Protein AF-A0A6V7IH76-F1 (afdb_monomer_lite)

Sequence (68 aa):
EYLKPVFQSGTPEQILAAKKVLFKTLDVGLRLLSVFMPFITEELYQRLPRHKLAYPSICVSTYPNVAE

Organism: NCBI:txid1563983

Radius of gyration: 13.65 Å; chains: 1; bounding box: 33×25×33 Å

Structure (mmCIF, N/CA/C/O backbone):
data_AF-A0A6V7IH76-F1
#
_entry.id   AF-A0A6V7IH76-F1
#
loop_
_atom_site.group_PDB
_atom_site.id
_atom_site.type_symbol
_atom_site.label_atom_id
_atom_site.label_alt_id
_atom_site.label_comp_id
_atom_site.label_asym_id
_atom_site.label_entity_id
_atom_site.label_seq_id
_atom_site.pdbx_PDB_ins_code
_atom_site.Cartn_x
_atom_site.Cartn_y
_atom_site.Cartn_z
_atom_site.occupancy
_atom_site.B_iso_or_equiv
_atom_site.auth_seq_id
_atom_site.auth_comp_id
_atom_site.auth_asym_id
_atom_site.auth_atom_id
_atom_site.pdbx_PDB_model_num
ATOM 1 N N . GLU A 1 1 ? -15.651 2.938 0.614 1.00 83.56 1 GLU A N 1
ATOM 2 C CA . GLU A 1 1 ? -17.089 2.956 0.974 1.00 83.56 1 GLU A CA 1
ATOM 3 C C . GLU A 1 1 ? -17.495 1.872 1.964 1.00 83.56 1 GLU A C 1
ATOM 5 O O . GLU A 1 1 ? -17.717 2.215 3.114 1.00 83.56 1 GLU A O 1
ATOM 10 N N . TYR A 1 2 ? -17.508 0.587 1.601 1.00 88.81 2 TYR A N 1
ATOM 11 C CA . TYR A 1 2 ? -18.043 -0.472 2.479 1.00 88.81 2 TYR A CA 1
ATOM 12 C C . TYR A 1 2 ? -17.315 -0.676 3.817 1.00 88.81 2 TYR A C 1
ATOM 14 O O . TYR A 1 2 ? -17.934 -1.090 4.790 1.00 88.81 2 TYR A O 1
ATOM 22 N N . LEU A 1 3 ? -16.023 -0.347 3.902 1.00 91.62 3 LEU A N 1
ATOM 23 C CA . LEU A 1 3 ? -15.279 -0.436 5.165 1.00 91.62 3 LEU A CA 1
ATOM 24 C C . LEU A 1 3 ? -15.521 0.750 6.113 1.00 91.62 3 LEU A C 1
ATOM 26 O O . LEU A 1 3 ? -15.189 0.651 7.290 1.00 91.62 3 LEU A O 1
ATOM 30 N N . LYS A 1 4 ? -16.107 1.863 5.643 1.00 91.75 4 LYS A N 1
ATOM 31 C CA . LYS A 1 4 ? -16.389 3.044 6.482 1.00 91.75 4 LYS A CA 1
ATOM 32 C C . LYS A 1 4 ? -17.229 2.710 7.728 1.00 91.75 4 LYS A C 1
ATOM 34 O O . LYS A 1 4 ? -16.768 3.060 8.813 1.00 91.75 4 LYS A O 1
ATOM 39 N N . PRO A 1 5 ? -18.380 2.007 7.633 1.00 93.88 5 PRO A N 1
ATOM 40 C CA . PRO A 1 5 ? -19.149 1.627 8.821 1.00 93.88 5 PRO 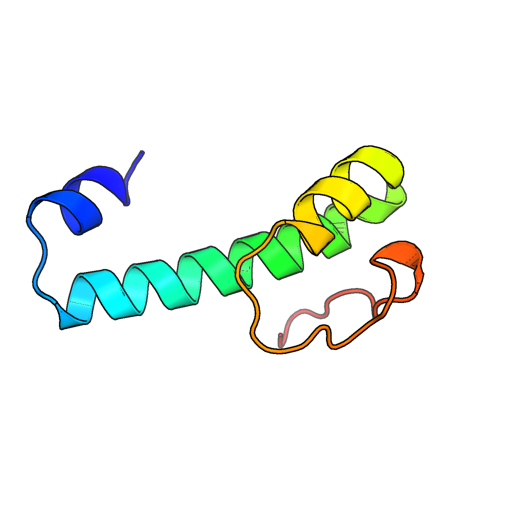A CA 1
ATOM 41 C C . PRO A 1 5 ? -18.361 0.703 9.758 1.00 93.88 5 PRO A C 1
ATOM 43 O O . PRO A 1 5 ? -18.403 0.880 10.970 1.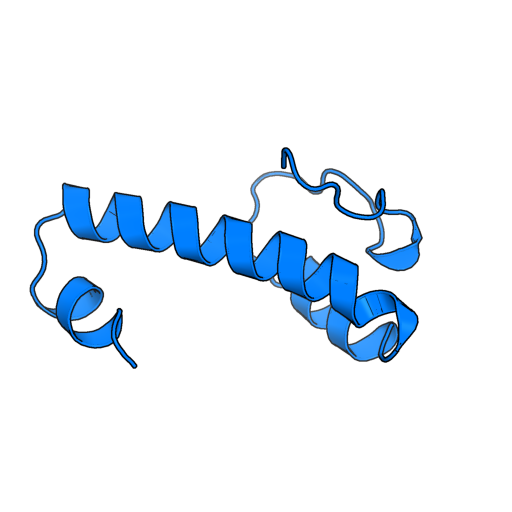00 93.88 5 PRO A O 1
ATOM 46 N N . VAL A 1 6 ? -17.564 -0.227 9.216 1.00 92.75 6 VAL A N 1
ATOM 47 C CA . VAL A 1 6 ? -16.730 -1.133 10.026 1.00 92.75 6 VAL A CA 1
ATOM 48 C C . VAL A 1 6 ? -15.704 -0.350 10.847 1.00 92.75 6 VAL A C 1
ATOM 50 O O . VAL A 1 6 ? -15.497 -0.658 12.015 1.00 92.75 6 VAL A O 1
ATOM 53 N N . PHE A 1 7 ? -15.098 0.695 10.277 1.00 92.31 7 PHE A N 1
ATOM 54 C CA . PHE A 1 7 ? -14.154 1.551 10.999 1.00 92.31 7 PHE A CA 1
ATOM 55 C C . PHE A 1 7 ? -14.804 2.466 12.040 1.00 92.31 7 PHE A C 1
ATOM 57 O O . PHE A 1 7 ? -14.137 2.828 13.005 1.00 92.31 7 PHE A O 1
ATOM 64 N N . GLN A 1 8 ? -16.064 2.856 11.841 1.00 93.94 8 GLN A N 1
ATOM 65 C CA . GLN A 1 8 ? -16.771 3.779 12.732 1.00 93.94 8 GLN A CA 1
ATOM 66 C C . GLN A 1 8 ? -17.444 3.074 13.914 1.00 93.94 8 GLN A C 1
ATOM 68 O O . GLN A 1 8 ? -17.446 3.618 15.014 1.00 93.94 8 GLN A O 1
ATOM 73 N N . SER A 1 9 ? -18.018 1.887 13.698 1.00 92.50 9 SER A N 1
ATOM 74 C CA . SER A 1 9 ? -18.875 1.216 14.686 1.00 92.50 9 SER A CA 1
ATOM 75 C C . SER A 1 9 ? -18.613 -0.287 14.845 1.00 92.50 9 SER A C 1
ATOM 77 O O . SER A 1 9 ? -19.398 -0.969 15.499 1.00 92.50 9 SER A O 1
ATOM 79 N N . GLY A 1 10 ? -17.563 -0.835 14.225 1.00 91.94 10 GLY A N 1
ATOM 80 C CA . GLY A 1 10 ? -17.215 -2.255 14.332 1.00 91.94 10 GLY A CA 1
ATOM 81 C C . GLY A 1 10 ? -16.533 -2.624 15.653 1.00 91.94 10 GLY A C 1
ATOM 82 O O . GLY A 1 10 ? -16.025 -1.768 16.378 1.00 91.94 10 GLY A O 1
ATOM 83 N N . THR A 1 11 ? -16.472 -3.925 15.952 1.00 95.62 11 THR A N 1
ATOM 84 C CA . THR A 1 11 ? -15.676 -4.435 17.081 1.00 95.62 11 THR A CA 1
ATOM 85 C C . THR A 1 11 ? -14.178 -4.214 16.824 1.00 95.62 11 THR A C 1
ATOM 87 O O . THR A 1 11 ? -13.750 -4.139 15.665 1.00 95.62 11 THR A O 1
ATOM 90 N N . PRO A 1 12 ? -13.330 -4.141 17.870 1.00 94.31 12 PRO A N 1
ATOM 91 C CA . PRO A 1 12 ? -11.885 -3.969 17.687 1.00 94.31 12 PRO A CA 1
ATOM 92 C C . PRO A 1 12 ? -11.264 -5.050 16.785 1.00 94.31 12 PRO A C 1
ATOM 94 O O . PRO A 1 12 ? -10.367 -4.763 15.992 1.00 94.31 12 PRO A O 1
ATOM 97 N N . GLU A 1 13 ? -11.781 -6.276 16.849 1.00 95.12 13 GLU A N 1
ATOM 98 C CA . GLU A 1 13 ? -11.359 -7.408 16.018 1.00 95.12 13 GLU A CA 1
ATOM 99 C C . GLU A 1 13 ? -11.718 -7.211 14.541 1.00 95.12 13 GLU A C 1
ATOM 101 O O . GLU A 1 13 ? -10.870 -7.402 13.666 1.00 95.12 13 GLU A O 1
ATOM 106 N N . GLN A 1 14 ? -12.946 -6.767 14.251 1.00 93.75 14 GLN A N 1
ATOM 107 C CA . GLN A 1 14 ? -13.397 -6.468 12.889 1.00 93.75 14 GLN A CA 1
ATOM 108 C C . GLN A 1 14 ? -12.604 -5.315 12.277 1.00 93.75 14 GLN A C 1
ATOM 110 O O . GLN A 1 14 ? -12.173 -5.396 11.126 1.00 93.75 14 GLN A O 1
ATOM 115 N N . ILE A 1 15 ? -12.359 -4.263 13.062 1.00 94.62 15 ILE A N 1
ATOM 116 C CA . ILE A 1 15 ? -11.538 -3.126 12.646 1.00 94.62 15 ILE A CA 1
ATOM 117 C C . ILE A 1 15 ? -10.123 -3.599 12.315 1.00 94.62 15 ILE A C 1
ATOM 119 O O . ILE A 1 15 ? -9.581 -3.233 11.272 1.00 94.62 15 ILE A O 1
ATOM 123 N N . LEU A 1 16 ? -9.518 -4.430 13.167 1.00 94.56 16 LEU A N 1
ATOM 124 C CA . LEU A 1 16 ? -8.176 -4.955 12.932 1.00 94.56 16 LEU A CA 1
ATOM 125 C C . LEU A 1 16 ? -8.112 -5.822 11.668 1.00 94.56 16 LEU A C 1
ATOM 127 O O . LEU A 1 16 ? -7.191 -5.656 10.864 1.00 94.56 16 LEU A O 1
ATOM 131 N N . ALA A 1 17 ? -9.084 -6.715 11.472 1.0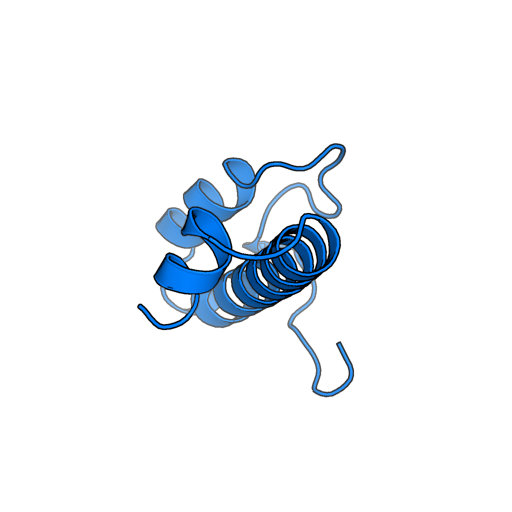0 94.69 17 ALA A N 1
ATOM 132 C CA . ALA A 1 17 ? -9.182 -7.540 10.271 1.00 94.69 17 ALA A CA 1
ATOM 133 C C . ALA A 1 17 ? -9.313 -6.672 9.010 1.00 94.69 17 ALA A C 1
ATOM 135 O O . ALA A 1 17 ? -8.539 -6.835 8.065 1.00 94.69 17 ALA A O 1
ATOM 136 N N . ALA A 1 18 ? -10.206 -5.679 9.032 1.00 95.25 18 ALA A N 1
ATOM 137 C CA . ALA A 1 18 ? -10.387 -4.729 7.939 1.00 95.25 18 ALA A CA 1
ATOM 138 C C . ALA A 1 18 ? -9.103 -3.945 7.626 1.00 95.25 18 ALA A C 1
ATOM 140 O O . ALA A 1 18 ? -8.741 -3.820 6.458 1.00 95.25 18 ALA A O 1
ATOM 141 N N . LYS A 1 19 ? -8.372 -3.462 8.645 1.00 93.19 19 LYS A N 1
ATOM 142 C CA . LYS A 1 19 ? -7.082 -2.770 8.447 1.00 93.19 19 LYS A CA 1
ATOM 143 C C . LYS A 1 19 ? -6.050 -3.673 7.778 1.00 93.19 19 LYS A C 1
ATOM 145 O O . LYS A 1 19 ? -5.382 -3.228 6.850 1.00 93.19 19 LYS A O 1
ATOM 150 N N . LYS A 1 20 ? -5.923 -4.926 8.227 1.00 93.25 20 LYS A N 1
ATOM 151 C CA . LYS A 1 20 ? -4.964 -5.892 7.664 1.00 93.25 20 LYS A CA 1
ATOM 152 C C . LYS A 1 20 ? -5.261 -6.188 6.196 1.00 93.25 20 LYS A C 1
ATOM 154 O O . LYS A 1 20 ? -4.358 -6.113 5.366 1.00 93.25 20 LYS A O 1
ATOM 159 N N . VAL A 1 21 ? -6.524 -6.469 5.878 1.00 94.12 21 VAL A N 1
ATOM 160 C CA . VAL A 1 21 ? -6.955 -6.749 4.502 1.00 94.12 21 VAL A CA 1
ATOM 161 C C . VAL A 1 21 ? -6.773 -5.517 3.616 1.00 94.12 21 VAL A C 1
ATOM 163 O O . VAL A 1 21 ? -6.213 -5.631 2.527 1.00 94.12 21 VAL A O 1
ATOM 166 N N . LEU A 1 22 ? -7.171 -4.330 4.087 1.00 94.00 22 LEU A N 1
ATOM 167 C CA . LEU A 1 22 ? -7.001 -3.082 3.342 1.00 94.00 22 LEU A CA 1
ATOM 168 C C . LEU A 1 22 ? -5.523 -2.792 3.06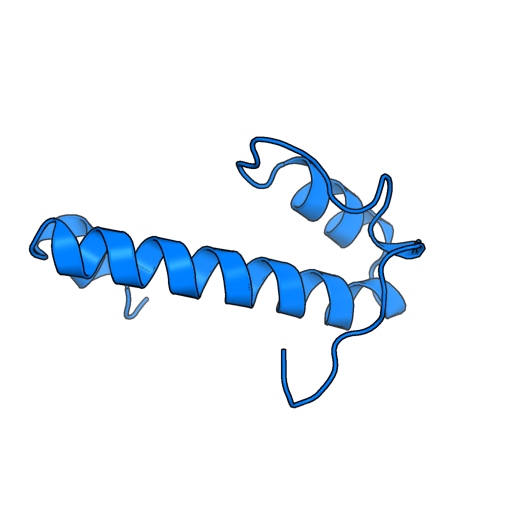6 1.00 94.00 22 LEU A C 1
ATOM 170 O O . LEU A 1 22 ? -5.159 -2.461 1.947 1.00 94.00 22 LEU A O 1
ATOM 174 N N . 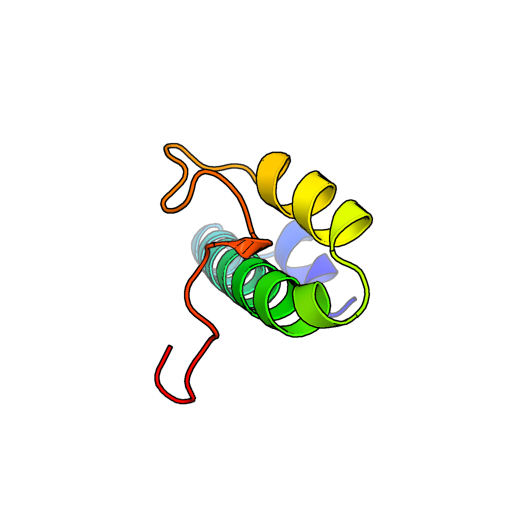PHE A 1 23 ? -4.657 -2.962 4.061 1.00 93.25 23 PHE A N 1
ATOM 175 C CA . PHE A 1 23 ? -3.226 -2.742 3.891 1.00 93.25 23 PHE A CA 1
ATOM 176 C C . PHE A 1 23 ? -2.606 -3.703 2.867 1.00 93.25 23 PHE A C 1
ATOM 178 O O . PHE A 1 23 ? -1.845 -3.269 2.003 1.00 93.25 23 PHE A O 1
ATOM 185 N N . LYS A 1 24 ? -2.943 -4.999 2.934 1.00 91.88 24 LYS A N 1
ATOM 186 C CA . LYS A 1 24 ? -2.430 -6.006 1.992 1.00 91.88 24 LYS A CA 1
ATOM 187 C C . LYS A 1 24 ? -2.940 -5.765 0.570 1.00 91.88 24 LYS A C 1
ATOM 189 O O . LYS A 1 24 ? -2.153 -5.810 -0.369 1.00 91.88 24 LYS A O 1
ATOM 194 N N . THR A 1 25 ? -4.228 -5.471 0.409 1.00 93.50 25 THR A N 1
ATOM 195 C CA . THR A 1 25 ? -4.814 -5.182 -0.912 1.00 93.50 25 THR A CA 1
ATOM 196 C C . THR A 1 25 ? -4.239 -3.913 -1.533 1.00 93.50 25 THR A C 1
ATOM 198 O O . THR A 1 25 ? -3.976 -3.898 -2.732 1.00 93.50 25 THR A O 1
ATOM 201 N N . LEU A 1 26 ? -3.979 -2.875 -0.733 1.00 93.25 26 LEU A N 1
ATOM 202 C CA . LEU A 1 26 ? -3.368 -1.634 -1.212 1.00 93.25 26 LEU A CA 1
ATOM 203 C C . LEU A 1 26 ? -1.916 -1.865 -1.653 1.00 93.25 26 LEU A C 1
ATOM 205 O O . LEU A 1 26 ? -1.529 -1.413 -2.723 1.00 93.25 26 LEU A O 1
ATOM 209 N N . ASP A 1 27 ? -1.135 -2.634 -0.893 1.00 92.12 27 ASP A N 1
ATOM 210 C CA . ASP A 1 27 ? 0.227 -3.015 -1.285 1.00 92.12 27 ASP A CA 1
ATOM 211 C C . ASP A 1 27 ? 0.281 -3.771 -2.616 1.00 92.12 27 ASP A C 1
ATOM 213 O O . ASP A 1 27 ? 1.039 -3.401 -3.512 1.00 92.12 27 ASP A O 1
ATOM 217 N N . VAL A 1 28 ? -0.538 -4.815 -2.756 1.00 93.06 28 VAL A N 1
ATOM 218 C CA . VAL A 1 28 ? -0.616 -5.604 -3.991 1.00 93.06 28 VAL A CA 1
AT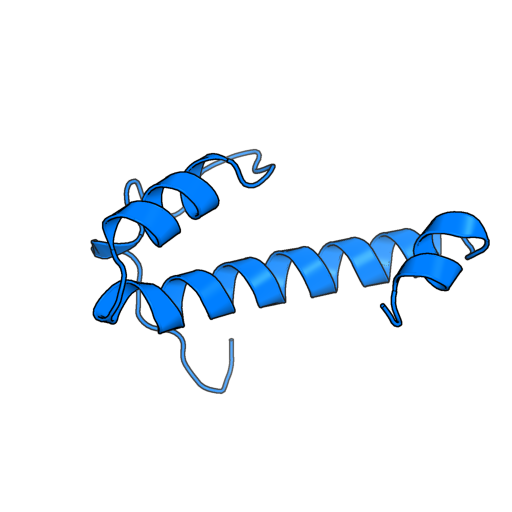OM 219 C C . VAL A 1 28 ? -1.103 -4.727 -5.145 1.00 93.06 28 VAL A C 1
ATOM 221 O O . VAL A 1 28 ? -0.496 -4.724 -6.212 1.00 93.06 28 VAL A O 1
ATOM 224 N N . GLY A 1 29 ? -2.148 -3.925 -4.926 1.00 94.12 29 GLY A N 1
ATOM 225 C CA . GLY A 1 29 ? -2.699 -3.023 -5.936 1.00 94.12 29 GLY A CA 1
ATOM 226 C C . GLY A 1 29 ? -1.686 -1.996 -6.442 1.00 94.12 29 GLY A C 1
ATOM 227 O O . GLY A 1 29 ? -1.580 -1.793 -7.649 1.00 94.12 29 GLY A O 1
ATOM 228 N N . LEU A 1 30 ? -0.889 -1.395 -5.553 1.00 94.50 30 LEU A N 1
ATOM 229 C CA . LEU A 1 30 ? 0.177 -0.475 -5.958 1.00 94.50 30 LEU A CA 1
ATOM 230 C C . LEU A 1 30 ? 1.253 -1.185 -6.786 1.00 94.50 30 LEU A C 1
ATOM 232 O O . LEU A 1 30 ? 1.693 -0.635 -7.793 1.00 94.50 30 LEU A O 1
ATOM 236 N N . ARG A 1 31 ? 1.644 -2.412 -6.413 1.00 92.94 31 ARG A N 1
ATOM 237 C CA . ARG A 1 31 ? 2.618 -3.207 -7.181 1.00 92.94 31 ARG A CA 1
ATOM 238 C C . ARG A 1 31 ? 2.098 -3.594 -8.566 1.00 92.94 31 ARG A C 1
ATOM 240 O O . ARG A 1 31 ? 2.876 -3.612 -9.511 1.00 92.94 31 ARG A O 1
ATOM 247 N N . LEU A 1 32 ? 0.797 -3.853 -8.709 1.00 94.12 32 LEU A N 1
ATOM 248 C CA . LEU A 1 32 ? 0.169 -4.090 -10.015 1.00 94.12 32 LEU A CA 1
ATOM 249 C C . LEU A 1 32 ? 0.134 -2.818 -10.877 1.00 94.12 32 LEU A C 1
ATOM 251 O O . LEU A 1 32 ? 0.354 -2.883 -12.085 1.00 94.12 32 LEU A O 1
ATOM 255 N N . LEU A 1 33 ? -0.141 -1.664 -10.264 1.00 94.94 33 LEU A N 1
ATOM 256 C CA . LEU A 1 33 ? -0.266 -0.374 -10.953 1.00 94.94 33 LEU A CA 1
ATOM 257 C C . LEU A 1 33 ? 1.080 0.274 -11.313 1.00 94.94 33 LEU A C 1
ATOM 259 O O . LEU A 1 33 ? 1.113 1.152 -12.179 1.00 94.94 33 LEU A O 1
ATOM 263 N N . SER A 1 34 ? 2.178 -0.143 -10.678 1.00 93.19 34 SER A N 1
ATOM 264 C CA . SER A 1 34 ? 3.503 0.475 -10.837 1.00 93.19 34 SER A CA 1
ATOM 265 C C . SER A 1 34 ? 4.036 0.437 -12.268 1.00 93.19 34 SER A C 1
ATOM 267 O O . SER A 1 34 ? 4.760 1.341 -12.676 1.00 93.19 34 SER A O 1
ATOM 269 N N . VAL A 1 35 ? 3.618 -0.558 -13.058 1.00 93.06 35 VAL A N 1
ATOM 270 C CA . VAL A 1 35 ? 3.985 -0.701 -14.476 1.00 93.06 35 VAL A CA 1
ATOM 271 C C . VAL A 1 35 ? 3.430 0.449 -15.326 1.00 93.06 35 VAL A C 1
ATOM 273 O O . VAL A 1 35 ? 4.024 0.811 -16.337 1.00 93.06 35 VAL A O 1
ATOM 276 N N . PHE A 1 36 ? 2.313 1.052 -14.910 1.00 95.06 36 PHE A N 1
ATOM 277 C CA . PHE A 1 36 ? 1.674 2.157 -15.628 1.00 95.06 36 PHE A CA 1
ATOM 278 C C . PHE A 1 36 ? 2.010 3.522 -15.029 1.00 95.06 36 PHE A C 1
ATOM 280 O O . PHE A 1 36 ? 2.199 4.488 -15.765 1.00 95.06 36 PHE A O 1
ATOM 287 N N . MET A 1 37 ? 2.057 3.622 -13.698 1.00 95.75 37 MET A N 1
ATOM 288 C CA . MET A 1 37 ? 2.230 4.899 -13.000 1.00 95.75 37 MET A CA 1
ATOM 289 C C . MET A 1 37 ? 3.299 4.810 -11.897 1.00 95.75 37 MET A C 1
ATOM 291 O O . MET A 1 37 ? 2.978 4.973 -10.720 1.00 95.75 37 MET A O 1
ATOM 295 N N . PRO A 1 38 ? 4.579 4.605 -12.249 1.00 92.88 38 PRO A N 1
ATOM 296 C CA . PRO A 1 38 ? 5.627 4.268 -11.284 1.00 92.88 38 PRO A CA 1
ATOM 297 C C . PRO A 1 38 ? 5.826 5.342 -10.210 1.00 92.88 38 PRO A C 1
ATOM 299 O O . PRO A 1 38 ? 5.923 5.021 -9.029 1.00 92.88 38 PRO A O 1
ATOM 302 N N . PHE A 1 39 ? 5.816 6.623 -10.587 1.00 95.38 39 PHE A N 1
ATOM 303 C CA . PHE A 1 39 ? 6.110 7.721 -9.661 1.00 95.38 39 PHE A CA 1
ATOM 304 C C . PHE A 1 39 ? 5.050 7.896 -8.571 1.00 95.38 39 PHE A C 1
ATOM 306 O O . PHE A 1 39 ? 5.394 8.006 -7.397 1.00 95.38 39 PHE A O 1
ATOM 313 N N . ILE A 1 40 ? 3.761 7.892 -8.936 1.00 95.31 40 ILE A N 1
ATOM 314 C CA . ILE A 1 40 ? 2.687 8.038 -7.942 1.00 95.31 40 ILE A CA 1
ATOM 315 C C . ILE A 1 40 ? 2.584 6.785 -7.073 1.00 95.31 40 ILE A C 1
ATOM 317 O O . ILE A 1 40 ? 2.375 6.891 -5.868 1.00 95.31 40 ILE A O 1
ATOM 321 N N . THR A 1 41 ? 2.776 5.595 -7.652 1.00 95.62 41 THR A N 1
ATOM 322 C CA . THR A 1 41 ? 2.728 4.356 -6.872 1.00 95.62 41 THR A CA 1
ATOM 323 C C . THR A 1 41 ? 3.904 4.232 -5.914 1.00 95.62 41 THR A C 1
ATOM 325 O O . THR A 1 41 ? 3.712 3.730 -4.815 1.00 95.62 41 THR A O 1
ATOM 328 N N . GLU A 1 42 ? 5.092 4.716 -6.289 1.00 95.19 42 GLU A N 1
ATOM 329 C CA . GLU A 1 42 ? 6.275 4.752 -5.421 1.00 95.19 42 GLU A CA 1
ATOM 330 C C . GLU A 1 42 ? 6.033 5.658 -4.212 1.00 95.19 42 GLU A C 1
ATOM 332 O O . GLU A 1 42 ? 6.234 5.256 -3.069 1.00 95.19 42 GLU A O 1
ATOM 337 N N . GLU A 1 43 ? 5.522 6.859 -4.466 1.00 95.38 43 GLU A N 1
ATOM 338 C CA . GLU A 1 43 ? 5.205 7.845 -3.438 1.00 95.38 43 GLU A CA 1
ATOM 339 C C . GLU A 1 43 ? 4.189 7.275 -2.422 1.00 95.38 43 GLU A C 1
ATOM 341 O O . GLU A 1 43 ? 4.433 7.244 -1.212 1.00 95.38 43 GLU A O 1
ATOM 346 N N . LEU A 1 44 ? 3.092 6.692 -2.918 1.00 93.75 44 LEU A N 1
ATOM 347 C CA . LEU A 1 44 ? 2.087 6.035 -2.077 1.00 93.75 44 LEU A CA 1
ATOM 348 C C . LEU A 1 44 ? 2.639 4.806 -1.336 1.00 93.75 44 LEU A C 1
ATOM 350 O O . LEU A 1 44 ? 2.272 4.568 -0.182 1.00 93.75 44 LEU A O 1
ATOM 354 N N . TYR A 1 45 ? 3.525 4.035 -1.971 1.00 92.94 45 TYR A N 1
ATOM 355 C CA . TYR A 1 45 ? 4.161 2.855 -1.383 1.00 92.94 45 TYR A CA 1
ATOM 356 C C . TYR A 1 45 ? 5.057 3.208 -0.193 1.00 92.94 45 TYR A C 1
ATOM 358 O O . TYR A 1 45 ? 5.023 2.514 0.826 1.00 92.94 45 TYR A O 1
ATOM 366 N N . GLN A 1 46 ? 5.796 4.316 -0.277 1.00 91.56 46 GLN A N 1
ATOM 367 C CA . GLN A 1 46 ? 6.644 4.804 0.812 1.00 91.56 46 GLN A CA 1
ATOM 368 C C . GLN A 1 46 ? 5.842 5.415 1.970 1.00 91.56 46 GLN A C 1
ATOM 370 O O . GLN A 1 46 ? 6.263 5.315 3.122 1.00 91.56 46 GLN A O 1
ATOM 375 N N . ARG A 1 47 ? 4.675 6.015 1.695 1.00 92.62 47 ARG A N 1
ATOM 376 C CA . ARG A 1 47 ? 3.794 6.598 2.725 1.00 92.62 47 ARG A CA 1
ATOM 377 C C . ARG A 1 47 ? 2.955 5.582 3.501 1.00 92.62 47 ARG A C 1
ATOM 379 O O . ARG A 1 47 ? 2.380 5.938 4.531 1.00 92.62 47 ARG A O 1
ATOM 386 N N . LEU A 1 48 ? 2.835 4.343 3.025 1.00 89.88 48 LEU A N 1
ATOM 387 C CA . LEU A 1 48 ? 2.096 3.304 3.741 1.00 89.88 48 LEU A CA 1
ATOM 388 C C . LEU A 1 48 ? 2.700 3.092 5.147 1.00 89.88 48 LEU A C 1
ATOM 390 O O . LEU A 1 48 ? 3.920 3.039 5.297 1.00 89.88 48 LEU A O 1
ATOM 394 N N . PRO A 1 49 ? 1.875 2.924 6.195 1.00 87.25 49 PRO A N 1
ATOM 395 C CA . PRO A 1 49 ? 2.369 2.731 7.554 1.00 87.25 49 PRO A CA 1
ATOM 396 C C . PRO A 1 49 ? 2.988 1.334 7.696 1.00 87.25 49 PRO A C 1
ATOM 398 O O . PRO A 1 49 ? 2.279 0.339 7.850 1.00 87.25 49 PRO A O 1
ATOM 401 N N . ARG A 1 50 ? 4.322 1.251 7.623 1.00 84.50 50 ARG A N 1
ATOM 402 C CA . ARG A 1 50 ? 5.098 0.004 7.733 1.00 84.50 50 ARG A CA 1
ATOM 403 C C . ARG A 1 50 ? 6.198 0.156 8.769 1.00 84.50 50 ARG A C 1
ATOM 405 O O . ARG A 1 50 ? 6.870 1.178 8.806 1.00 84.50 50 ARG A O 1
ATOM 412 N N . HIS A 1 51 ? 6.445 -0.894 9.550 1.00 78.06 51 HIS A N 1
ATOM 413 C CA . HIS A 1 51 ? 7.618 -0.931 10.430 1.00 78.06 51 HIS A CA 1
ATOM 414 C C . HIS A 1 51 ? 8.933 -1.076 9.655 1.00 78.06 51 HIS A C 1
ATOM 416 O O . HIS A 1 51 ? 9.963 -0.576 10.098 1.00 78.06 51 HIS A O 1
ATOM 422 N N . LYS A 1 52 ? 8.911 -1.772 8.512 1.00 82.25 52 LYS A N 1
ATOM 423 C CA . LYS A 1 52 ? 10.079 -1.978 7.653 1.00 82.25 52 LYS A CA 1
ATOM 424 C C . LYS A 1 52 ? 9.636 -2.162 6.205 1.00 82.25 52 LYS A C 1
ATOM 426 O O . LYS A 1 52 ? 8.672 -2.881 5.942 1.00 82.25 52 LYS A O 1
ATOM 431 N N . LEU A 1 53 ? 10.344 -1.522 5.280 1.00 81.12 53 LEU A N 1
ATOM 432 C CA . LEU A 1 53 ? 10.163 -1.730 3.846 1.00 81.12 53 LEU A CA 1
ATOM 433 C C . LEU A 1 53 ? 10.797 -3.065 3.438 1.00 81.12 53 LEU A C 1
ATOM 435 O O . LEU A 1 53 ? 11.956 -3.324 3.760 1.00 81.12 53 LEU A O 1
ATOM 439 N N . ALA A 1 54 ? 10.029 -3.913 2.749 1.00 82.50 54 ALA A N 1
ATOM 440 C CA . ALA A 1 54 ? 10.540 -5.166 2.188 1.00 82.50 54 ALA A CA 1
ATOM 441 C C . ALA A 1 54 ? 11.449 -4.900 0.978 1.00 82.50 54 ALA A C 1
ATOM 443 O O . ALA A 1 54 ? 12.502 -5.514 0.840 1.00 82.50 54 ALA A O 1
ATOM 444 N N . TYR A 1 55 ? 11.055 -3.929 0.153 1.00 87.44 55 TYR A N 1
ATOM 445 C CA . TYR A 1 55 ? 11.797 -3.463 -1.013 1.00 87.44 55 TYR A CA 1
ATOM 446 C C . TYR A 1 55 ? 12.032 -1.953 -0.905 1.00 87.44 55 TYR A C 1
ATOM 448 O O . TYR A 1 55 ? 11.114 -1.250 -0.470 1.00 87.44 55 TYR A O 1
ATOM 456 N N . PRO A 1 56 ? 13.216 -1.450 -1.299 1.00 88.50 56 PRO A N 1
ATOM 457 C CA . PRO A 1 56 ? 13.555 -0.028 -1.209 1.00 88.50 56 PRO A CA 1
ATOM 458 C C . PRO A 1 56 ? 12.783 0.846 -2.209 1.00 88.50 56 PRO A C 1
ATOM 460 O O . PRO A 1 56 ? 12.663 2.043 -1.985 1.00 88.50 56 PRO A O 1
ATOM 463 N N . SER A 1 57 ? 12.265 0.255 -3.289 1.00 91.31 57 SER A N 1
ATOM 464 C CA . SER A 1 57 ? 11.414 0.911 -4.284 1.00 91.31 57 SER A CA 1
ATOM 465 C C . SER A 1 57 ? 10.354 -0.068 -4.787 1.00 91.31 57 SER A C 1
ATOM 467 O O . SER A 1 57 ? 10.581 -1.283 -4.815 1.00 91.31 57 SER A O 1
ATOM 469 N N . ILE A 1 58 ? 9.197 0.449 -5.201 1.00 91.94 58 ILE A N 1
ATOM 470 C CA . ILE A 1 58 ? 8.120 -0.359 -5.775 1.00 91.94 58 ILE A CA 1
ATOM 471 C C . ILE A 1 58 ? 8.505 -0.942 -7.142 1.00 91.94 58 ILE A C 1
ATOM 473 O O . ILE A 1 58 ? 8.084 -2.048 -7.475 1.00 91.94 58 ILE A O 1
ATOM 477 N N . CYS A 1 59 ? 9.362 -0.258 -7.902 1.00 89.75 59 CYS A N 1
ATOM 478 C CA . CYS A 1 59 ? 9.808 -0.700 -9.227 1.00 89.75 59 CYS A CA 1
ATOM 479 C C . CYS A 1 59 ? 10.731 -1.927 -9.176 1.00 89.75 59 CYS A C 1
ATOM 481 O O . CYS A 1 59 ? 10.845 -2.649 -10.161 1.00 89.75 59 CYS A O 1
ATOM 483 N N . VAL A 1 60 ? 11.389 -2.168 -8.036 1.00 91.38 60 VAL A N 1
ATOM 484 C CA . VAL A 1 60 ? 12.231 -3.358 -7.801 1.00 91.38 60 VAL A CA 1
ATOM 485 C C . VAL A 1 60 ? 11.516 -4.433 -6.980 1.00 91.38 60 VAL A C 1
ATOM 487 O O . VAL A 1 60 ? 12.104 -5.468 -6.669 1.00 91.38 60 VAL A O 1
ATOM 490 N N . SER A 1 61 ? 10.262 -4.185 -6.594 1.00 90.94 61 SER A N 1
ATOM 491 C CA . SER A 1 61 ? 9.455 -5.173 -5.887 1.00 90.94 61 SER A CA 1
ATOM 492 C C . SER A 1 61 ? 9.030 -6.303 -6.824 1.00 90.94 61 SER A C 1
ATOM 494 O O . SER A 1 61 ? 8.887 -6.117 -8.034 1.00 90.94 61 SER A O 1
ATOM 496 N N . THR A 1 62 ? 8.838 -7.498 -6.270 1.00 91.31 62 THR A N 1
ATOM 497 C CA . THR A 1 62 ? 8.362 -8.641 -7.048 1.00 91.31 62 THR A CA 1
ATOM 498 C C . THR A 1 62 ? 6.926 -8.412 -7.507 1.00 91.31 62 THR A C 1
ATOM 500 O O . THR A 1 62 ? 6.062 -7.990 -6.728 1.00 91.31 62 THR A O 1
ATOM 503 N N . TYR A 1 63 ? 6.671 -8.714 -8.784 1.00 90.62 63 TYR A N 1
ATOM 504 C CA . TYR A 1 63 ? 5.326 -8.628 -9.334 1.00 90.62 63 TYR A CA 1
ATOM 505 C C . TYR A 1 63 ? 4.401 -9.627 -8.615 1.00 90.62 63 TYR A C 1
ATOM 507 O O . TYR A 1 63 ? 4.815 -10.774 -8.406 1.00 90.62 63 TYR A O 1
ATOM 515 N N . PRO A 1 64 ? 3.179 -9.223 -8.223 1.00 91.31 64 PRO A N 1
ATOM 516 C CA . PRO A 1 64 ? 2.278 -10.088 -7.469 1.00 91.31 64 PRO A CA 1
ATOM 517 C C . PRO A 1 64 ? 1.884 -11.355 -8.232 1.00 91.31 64 PRO A C 1
ATOM 519 O O . PRO A 1 64 ? 1.764 -11.352 -9.459 1.00 91.31 64 PRO A O 1
ATOM 522 N N . ASN A 1 65 ? 1.636 -12.437 -7.493 1.00 91.75 65 ASN A N 1
ATOM 523 C CA . ASN A 1 65 ? 1.119 -13.693 -8.033 1.00 91.75 65 ASN A CA 1
ATOM 524 C C . ASN A 1 65 ? -0.284 -13.999 -7.472 1.00 91.75 65 ASN A C 1
ATOM 526 O O . ASN A 1 65 ? -0.756 -13.344 -6.550 1.00 91.75 65 ASN A O 1
ATOM 530 N N . VAL A 1 66 ? -0.964 -15.001 -8.036 1.00 87.88 66 VAL A N 1
ATOM 531 C CA . VAL A 1 66 ? -2.350 -15.359 -7.661 1.00 87.88 66 VAL A CA 1
ATOM 532 C C . VAL A 1 66 ? -2.464 -15.892 -6.223 1.00 87.88 66 VAL A C 1
ATOM 534 O O . VAL A 1 66 ? -3.551 -15.896 -5.655 1.00 87.88 66 VAL A O 1
ATOM 537 N N . ALA A 1 67 ? -1.360 -16.352 -5.635 1.00 76.31 67 ALA A N 1
ATOM 538 C CA . ALA A 1 67 ? -1.330 -16.979 -4.317 1.00 76.31 67 ALA A CA 1
ATOM 539 C C . ALA A 1 67 ? -0.945 -16.010 -3.181 1.00 76.31 67 ALA A C 1
ATOM 541 O O . ALA A 1 67 ? -0.845 -16.443 -2.032 1.00 76.31 67 ALA A O 1
ATOM 542 N N . GLU A 1 68 ? -0.688 -14.736 -3.494 1.00 65.06 68 GLU A N 1
ATOM 543 C CA . GLU A 1 68 ? -0.211 -13.715 -2.550 1.00 65.06 68 GLU A CA 1
ATOM 544 C C . GLU A 1 68 ? -1.322 -12.969 -1.810 1.00 65.06 68 GLU A C 1
ATOM 546 O O . GLU A 1 68 ? -1.045 -12.577 -0.648 1.00 65.06 68 GLU A O 1
#

Foldseek 3Di:
DVCVCCCVPNDPVSNVVVVVVVLVCLLLVLLQCCVPPVPVSQVVNVPRDDPDDPDPTSVPDDRDDPVD

InterPro domains:
  IPR002303 Valine-tRNA ligase [PTHR11946] (1-66)
  IPR009080 Aminoacyl-tRNA synthetase, class Ia, anticodon-binding [SSF47323] (1-68)
  IPR013155 Methionyl/Valyl/Leucyl/Isoleucyl-tRNA synthetase, anticodon-binding [PF08264] (2-65)

Secondary structure (DSSP, 8-state):
-THHHHHHHS-HHHHHHHHHHHHHHHHHHHHHHTTT-HHHHHHHHHHS--SS-SSSSGGGSPPP-TT-

pLDDT: mean 91.21, std 5.22, range [65.06, 95.75]